Protein AF-A0A7K4G5W2-F1 (afdb_monomer_lite)

Foldseek 3Di:
DDDPLVVLLPWAWAPWDDDQFKTWIDGPNDIFIATEDEDAALPQVVVLQVDRHHYDYPVDPDPLLSSLSSQLSRQLNCCCVPVVQDCVNRSNVSSLSNSLVVSVVVVDDPVVSVVVVVVSSPVNPDD

Structure (mmCIF, N/CA/C/O backbone):
data_AF-A0A7K4G5W2-F1
#
_entry.id   AF-A0A7K4G5W2-F1
#
loop_
_atom_site.group_PDB
_atom_site.id
_atom_site.type_symbol
_atom_site.label_atom_id
_atom_site.label_alt_id
_atom_site.label_comp_id
_atom_site.label_asym_id
_atom_site.label_entity_id
_atom_site.label_seq_id
_atom_site.pdbx_PDB_ins_code
_atom_site.Cartn_x
_atom_site.Cartn_y
_atom_site.Cartn_z
_atom_site.occupancy
_atom_site.B_iso_or_equiv
_atom_site.auth_seq_id
_atom_site.auth_comp_id
_atom_site.auth_asym_id
_atom_site.auth_atom_id
_atom_site.pdbx_PDB_model_num
ATOM 1 N N . MET A 1 1 ? -13.048 20.187 13.989 1.00 48.81 1 MET A N 1
ATOM 2 C CA . MET A 1 1 ? -13.402 18.775 13.724 1.00 48.81 1 MET A CA 1
ATOM 3 C C . MET A 1 1 ? -12.616 18.344 12.490 1.00 48.81 1 MET A C 1
ATOM 5 O O . MET A 1 1 ? -12.796 18.971 11.455 1.00 48.81 1 MET A O 1
ATOM 9 N N . MET A 1 2 ? -11.664 17.410 12.599 1.00 63.00 2 MET A N 1
ATOM 10 C CA . MET A 1 2 ? -10.915 16.927 11.424 1.00 63.00 2 MET A CA 1
ATOM 11 C C . MET A 1 2 ? -11.806 15.999 10.590 1.00 63.00 2 MET A C 1
ATOM 13 O O . MET A 1 2 ? -12.492 15.149 11.152 1.00 63.00 2 MET A O 1
ATOM 17 N N . GLY A 1 3 ? -11.805 16.165 9.264 1.00 88.06 3 GLY A N 1
ATOM 18 C CA . GLY A 1 3 ? -12.509 15.258 8.354 1.00 88.06 3 GLY A CA 1
ATOM 19 C C . GLY A 1 3 ? -11.877 13.861 8.339 1.00 88.06 3 GLY A C 1
ATOM 20 O O . GLY A 1 3 ? -10.678 13.721 8.587 1.00 88.06 3 GLY A O 1
ATOM 21 N N . ILE A 1 4 ? -12.667 12.830 8.016 1.00 92.38 4 ILE A N 1
ATOM 22 C CA . ILE A 1 4 ? -12.239 11.418 8.060 1.00 92.38 4 ILE A CA 1
ATOM 23 C C . ILE A 1 4 ? -10.949 11.152 7.266 1.00 92.38 4 ILE A C 1
ATOM 25 O O . ILE A 1 4 ? -10.079 10.425 7.731 1.00 92.38 4 ILE A O 1
ATOM 29 N N . VAL A 1 5 ? -10.768 11.816 6.120 1.00 93.69 5 VAL A N 1
ATOM 30 C CA . VAL A 1 5 ? -9.552 11.717 5.293 1.00 93.69 5 VAL A CA 1
ATOM 31 C C . VAL A 1 5 ? -8.307 12.174 6.057 1.00 93.69 5 VAL A C 1
ATOM 33 O O . VAL A 1 5 ? -7.290 11.486 6.029 1.00 93.69 5 VAL A O 1
ATOM 36 N N . ALA A 1 6 ? -8.376 13.307 6.762 1.00 94.50 6 ALA A N 1
ATOM 37 C CA . ALA A 1 6 ? -7.247 13.819 7.540 1.00 94.50 6 ALA A CA 1
ATOM 38 C C . ALA A 1 6 ? -6.897 12.868 8.694 1.00 94.50 6 ALA A C 1
ATOM 40 O O . ALA A 1 6 ? -5.728 12.579 8.921 1.00 94.50 6 ALA A O 1
ATOM 41 N N . LEU A 1 7 ? -7.910 12.310 9.362 1.00 95.25 7 LEU A N 1
ATOM 42 C CA . LEU A 1 7 ? -7.708 11.337 10.435 1.00 95.25 7 LEU A CA 1
ATOM 43 C C . LEU A 1 7 ? -7.041 10.048 9.935 1.00 95.25 7 LEU A C 1
ATOM 45 O O . LEU A 1 7 ? -6.164 9.508 10.605 1.00 95.25 7 LEU A O 1
ATOM 49 N N . LEU A 1 8 ? -7.446 9.547 8.766 1.00 96.38 8 LEU A N 1
ATOM 50 C CA . LEU A 1 8 ? -6.885 8.323 8.195 1.00 96.38 8 LEU A CA 1
ATOM 51 C C . LEU A 1 8 ? -5.445 8.510 7.697 1.00 96.38 8 LEU A C 1
ATOM 53 O O . LEU A 1 8 ? -4.646 7.589 7.838 1.00 96.38 8 LEU A O 1
ATOM 57 N N . LYS A 1 9 ? -5.091 9.696 7.183 1.00 96.44 9 LYS A N 1
ATOM 58 C CA . LYS A 1 9 ? -3.715 10.041 6.778 1.00 96.44 9 LYS A CA 1
ATOM 59 C C . LYS A 1 9 ? -2.712 10.019 7.934 1.00 96.44 9 LYS A C 1
ATOM 61 O O . LYS A 1 9 ? -1.528 9.774 7.715 1.00 96.44 9 LYS A O 1
ATOM 66 N N . GLU A 1 10 ? -3.165 10.256 9.163 1.00 95.69 10 GLU A N 1
ATOM 67 C CA . GLU A 1 10 ? -2.306 10.195 10.352 1.00 95.69 10 GLU A CA 1
ATOM 68 C C . GLU A 1 10 ? -2.085 8.778 10.887 1.00 95.69 10 GLU A C 1
ATOM 70 O O . GLU A 1 10 ? -1.238 8.568 11.754 1.00 95.69 10 GLU A O 1
ATOM 75 N N . LYS A 1 11 ? -2.807 7.783 10.366 1.00 95.56 11 LYS A N 1
ATOM 76 C CA . LYS A 1 11 ? -2.623 6.391 10.772 1.00 95.56 11 LYS A CA 1
ATOM 77 C C . LYS A 1 11 ? -1.451 5.761 10.030 1.00 95.56 11 LYS A C 1
ATOM 79 O O . LYS A 1 11 ? -1.199 6.050 8.867 1.00 95.56 11 LYS A O 1
ATOM 84 N N . SER A 1 12 ? -0.793 4.822 10.697 1.00 95.88 12 SER A N 1
ATOM 85 C CA . SER A 1 12 ? 0.267 4.002 10.110 1.00 95.88 12 SER A CA 1
ATOM 86 C C . SER A 1 12 ? -0.191 2.558 9.977 1.00 95.88 12 SER A C 1
ATOM 88 O O . SER A 1 12 ? -0.964 2.054 10.799 1.00 95.88 12 SER A O 1
ATOM 90 N N . VAL A 1 13 ? 0.331 1.860 8.971 1.00 97.12 13 VAL A N 1
ATOM 91 C CA . VAL A 1 13 ? 0.251 0.398 8.939 1.00 97.12 13 VAL A CA 1
ATOM 92 C C . VAL A 1 13 ? 1.199 -0.203 9.973 1.00 97.12 13 VAL A C 1
ATOM 94 O O . VAL A 1 13 ? 2.266 0.334 10.268 1.00 97.12 13 VAL A O 1
ATOM 97 N N . SER A 1 14 ? 0.821 -1.347 10.530 1.00 97.06 14 SER A N 1
ATOM 98 C CA . SER A 1 14 ? 1.643 -2.095 11.482 1.00 97.06 14 SER A CA 1
ATOM 99 C C . SER A 1 14 ? 1.501 -3.598 11.265 1.00 97.06 14 SER A C 1
ATOM 101 O O . SER A 1 14 ? 0.631 -4.050 10.521 1.00 97.06 14 SER A O 1
ATOM 103 N N . LYS A 1 15 ? 2.373 -4.390 11.905 1.00 96.81 15 LYS A N 1
ATOM 104 C CA . LYS A 1 15 ? 2.380 -5.865 11.804 1.00 96.81 15 LYS A CA 1
ATOM 105 C C . LYS A 1 15 ? 2.374 -6.363 10.349 1.00 96.81 15 LYS A C 1
ATOM 107 O O . LYS A 1 15 ? 1.732 -7.369 10.045 1.00 96.81 15 LYS A O 1
ATOM 112 N N . VAL A 1 16 ? 3.075 -5.643 9.473 1.00 97.12 16 VAL A N 1
ATOM 113 C CA . VAL A 1 16 ? 3.160 -5.967 8.050 1.00 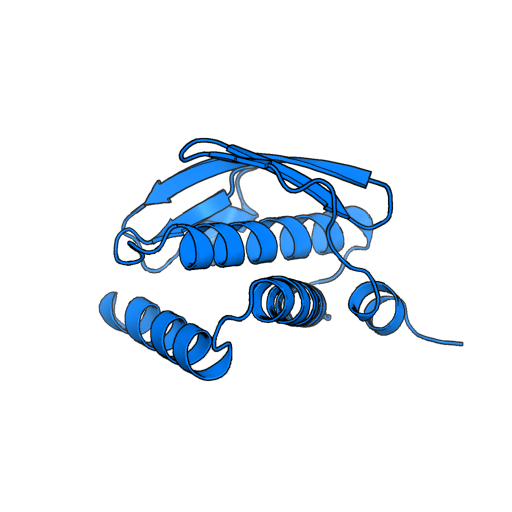97.12 16 VAL A CA 1
ATOM 114 C C . VAL A 1 16 ? 3.910 -7.287 7.882 1.00 97.12 16 VAL A C 1
ATOM 116 O O . VAL A 1 16 ? 4.993 -7.478 8.437 1.00 97.12 16 VAL A O 1
ATOM 119 N N . ARG A 1 17 ? 3.290 -8.222 7.166 1.00 97.06 17 ARG A N 1
ATOM 120 C CA . ARG A 1 17 ? 3.855 -9.505 6.758 1.00 97.06 17 ARG A CA 1
ATOM 121 C C . ARG A 1 17 ? 3.596 -9.663 5.273 1.00 97.06 17 ARG A C 1
ATOM 123 O O . ARG A 1 17 ? 2.451 -9.874 4.864 1.00 97.06 17 ARG A O 1
ATOM 130 N N . PHE A 1 18 ? 4.661 -9.560 4.498 1.00 95.25 18 PHE A N 1
ATOM 131 C CA . PHE A 1 18 ? 4.619 -9.682 3.055 1.00 95.25 18 PHE A CA 1
ATOM 132 C C . PHE A 1 18 ? 5.258 -10.991 2.593 1.00 95.25 18 PHE A C 1
ATOM 134 O O . PHE A 1 18 ? 6.234 -11.480 3.160 1.00 95.25 18 PHE A O 1
ATOM 141 N N .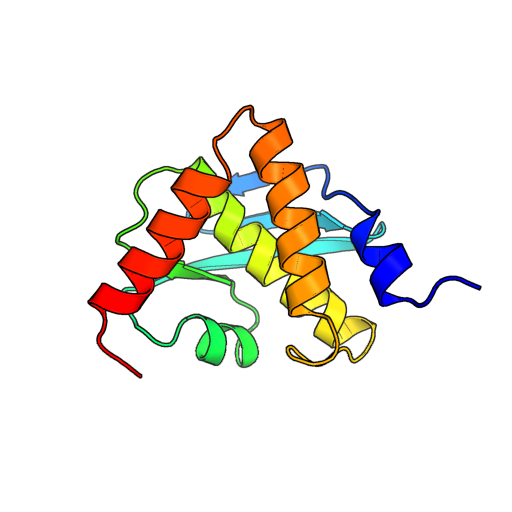 SER A 1 19 ? 4.665 -11.570 1.558 1.00 92.94 19 SER A N 1
ATOM 142 C CA . SER A 1 19 ? 5.196 -12.698 0.803 1.00 92.94 19 SER A CA 1
ATOM 143 C C . SER A 1 19 ? 4.736 -12.554 -0.650 1.00 92.94 19 SER A C 1
ATOM 145 O O . SER A 1 19 ? 3.720 -11.893 -0.882 1.00 92.94 19 SER A O 1
ATOM 147 N N . PRO A 1 20 ? 5.374 -13.236 -1.615 1.00 87.50 20 PRO A N 1
ATOM 148 C CA . PRO A 1 20 ? 5.011 -13.117 -3.029 1.00 87.50 20 PRO A CA 1
ATOM 149 C C . PRO A 1 20 ? 3.528 -13.374 -3.350 1.00 87.50 20 PRO A C 1
ATOM 151 O O . PRO A 1 20 ? 3.021 -12.859 -4.339 1.00 87.50 20 PRO A O 1
ATOM 154 N N . ASN A 1 21 ? 2.826 -14.143 -2.508 1.00 92.31 21 ASN A N 1
ATOM 155 C CA . ASN A 1 21 ? 1.433 -14.544 -2.731 1.00 92.31 21 ASN A CA 1
ATOM 156 C C . ASN A 1 21 ? 0.437 -13.914 -1.746 1.00 92.31 21 ASN A C 1
ATOM 158 O O . ASN A 1 21 ? -0.770 -14.139 -1.867 1.00 92.31 21 ASN A O 1
ATOM 162 N N . SER A 1 22 ? 0.893 -13.162 -0.740 1.00 95.44 22 SER A N 1
ATOM 163 C CA . SER A 1 22 ? -0.019 -12.568 0.242 1.00 95.44 22 SER A CA 1
ATOM 164 C C . SER A 1 22 ? 0.572 -11.394 1.002 1.00 95.44 22 SER A C 1
ATOM 166 O O . SER A 1 22 ? 1.745 -11.427 1.379 1.00 95.44 22 SER A O 1
ATOM 168 N N . LEU A 1 23 ? -0.302 -10.456 1.355 1.00 96.62 23 LEU A N 1
ATOM 169 C CA . LEU A 1 23 ? -0.046 -9.376 2.298 1.00 96.62 23 LEU A CA 1
ATOM 170 C C . LEU A 1 23 ? -0.969 -9.530 3.510 1.00 96.62 23 LEU A C 1
ATOM 172 O O . LEU A 1 23 ? -2.174 -9.751 3.365 1.00 96.62 23 LEU A O 1
ATOM 176 N N . SER A 1 24 ? -0.414 -9.383 4.710 1.00 97.50 24 SER A N 1
ATOM 177 C CA . SER A 1 24 ? -1.177 -9.173 5.941 1.00 97.50 24 SER A CA 1
ATOM 178 C C . SER A 1 24 ? -0.643 -7.941 6.653 1.00 97.50 24 SER A C 1
ATOM 180 O O . SER A 1 24 ? 0.561 -7.816 6.839 1.00 97.50 24 SER A O 1
ATOM 182 N N . LEU A 1 25 ? -1.530 -7.064 7.111 1.00 97.88 25 LEU A N 1
ATOM 183 C CA . LEU A 1 25 ? -1.160 -5.887 7.897 1.00 97.88 25 LEU A CA 1
ATOM 184 C C . LEU A 1 25 ? -2.291 -5.483 8.841 1.00 97.88 25 LEU A C 1
ATOM 186 O O . LEU A 1 25 ? -3.395 -6.022 8.769 1.00 97.88 25 LEU A O 1
ATOM 190 N N . VAL A 1 26 ? -2.012 -4.551 9.742 1.00 98.25 26 VAL A N 1
ATOM 191 C CA . VAL A 1 26 ? -3.023 -3.868 10.548 1.00 98.25 26 VAL A CA 1
ATOM 192 C C . VAL A 1 26 ? -3.056 -2.403 10.148 1.00 98.25 26 VAL A C 1
ATOM 194 O O . VAL A 1 26 ? -2.022 -1.737 10.182 1.00 98.25 26 VAL A O 1
ATOM 197 N N . PHE A 1 27 ? -4.242 -1.910 9.812 1.00 98.12 27 PHE A N 1
ATOM 198 C CA . PHE A 1 27 ? -4.511 -0.505 9.533 1.00 98.12 27 PHE A CA 1
ATOM 199 C C . PHE A 1 27 ? -5.828 -0.124 10.202 1.00 98.12 27 PHE A C 1
ATOM 201 O O . PHE A 1 27 ? -6.778 -0.900 10.168 1.00 98.12 27 PHE A O 1
ATOM 208 N N . ASP A 1 28 ? -5.862 1.033 10.863 1.00 96.88 28 ASP A N 1
ATOM 209 C CA . ASP A 1 28 ? -7.037 1.483 11.620 1.00 96.88 28 ASP A CA 1
ATOM 210 C C . ASP A 1 28 ? -7.560 0.454 12.652 1.00 96.88 28 ASP A C 1
ATOM 212 O O . ASP A 1 28 ? -8.748 0.284 12.880 1.00 96.88 28 ASP A O 1
ATOM 216 N N . GLY A 1 29 ? -6.655 -0.299 13.281 1.00 96.44 29 GLY A N 1
ATOM 217 C CA . GLY A 1 29 ? -7.035 -1.361 14.223 1.00 96.44 29 GLY A CA 1
ATOM 218 C C . GLY A 1 29 ? -7.644 -2.609 13.565 1.00 96.44 29 GLY A C 1
ATOM 219 O O . GLY A 1 29 ? -7.786 -3.634 14.229 1.00 96.44 29 GLY A O 1
ATOM 220 N N . CYS A 1 30 ? -7.917 -2.582 12.260 1.00 96.88 30 CYS A N 1
ATOM 221 C CA . CYS A 1 30 ? -8.404 -3.721 11.498 1.00 96.88 30 CYS A CA 1
ATOM 222 C C . CYS A 1 30 ? -7.251 -4.539 10.918 1.00 96.88 30 CYS A C 1
ATOM 224 O O . CYS A 1 30 ? -6.294 -4.011 10.349 1.00 96.88 30 CYS A O 1
ATOM 226 N N . LYS A 1 31 ? -7.358 -5.866 11.029 1.00 97.38 31 LYS A N 1
ATOM 227 C CA . LYS A 1 31 ? -6.444 -6.792 10.359 1.00 97.38 31 LYS A CA 1
ATOM 228 C C . LYS A 1 31 ? -6.889 -6.976 8.913 1.00 97.38 31 LYS A C 1
ATOM 230 O O . LYS A 1 31 ? -7.969 -7.502 8.663 1.00 97.38 31 LYS A O 1
ATOM 235 N N . LEU A 1 32 ? -6.024 -6.600 7.983 1.00 96.06 32 LEU A N 1
ATOM 236 C CA . LEU A 1 32 ? -6.228 -6.769 6.553 1.00 96.06 32 LEU A CA 1
ATOM 237 C C . LEU A 1 32 ? -5.409 -7.959 6.057 1.00 96.06 32 LEU A C 1
ATOM 239 O O . LEU A 1 32 ? -4.258 -8.143 6.469 1.00 96.06 32 LEU A O 1
ATOM 243 N N . ARG A 1 33 ? -6.002 -8.772 5.182 1.00 95.94 33 ARG A N 1
ATOM 244 C CA . ARG A 1 33 ? -5.325 -9.892 4.531 1.00 95.94 33 ARG A CA 1
ATOM 245 C C . ARG A 1 33 ? -5.793 -9.998 3.094 1.00 95.94 33 ARG A C 1
ATOM 247 O O . ARG A 1 33 ? -6.986 -10.133 2.858 1.00 95.94 33 ARG A O 1
ATOM 254 N N . PHE A 1 34 ? -4.840 -10.025 2.176 1.00 94.62 34 PHE A N 1
ATOM 255 C CA . PHE A 1 34 ? -5.121 -10.146 0.757 1.00 94.62 34 PHE A CA 1
ATOM 256 C C . PHE A 1 34 ? -4.180 -11.139 0.093 1.00 94.62 34 PHE A C 1
ATOM 258 O O . PHE A 1 34 ? -3.030 -11.318 0.511 1.00 94.62 34 PHE A O 1
ATOM 265 N N . LYS A 1 35 ? -4.675 -11.768 -0.971 1.00 93.69 35 LYS A N 1
ATOM 266 C CA . LYS A 1 35 ? -3.837 -12.484 -1.927 1.00 93.69 35 LYS A CA 1
ATOM 267 C C . LYS A 1 35 ? -3.134 -11.464 -2.821 1.00 93.69 35 LYS A C 1
ATOM 269 O O . LYS A 1 35 ? -3.764 -10.511 -3.267 1.00 93.69 35 LYS A O 1
ATOM 274 N N . VAL A 1 36 ? -1.848 -11.678 -3.069 1.00 92.69 36 VA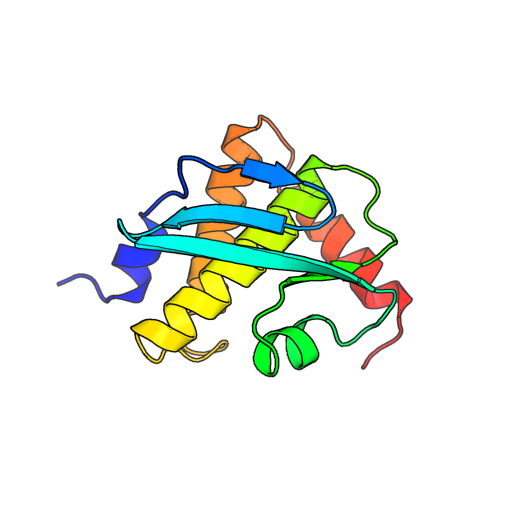L A N 1
ATOM 275 C CA . VAL A 1 36 ? -1.034 -10.852 -3.967 1.00 92.69 36 VAL A CA 1
ATOM 276 C C . VAL A 1 36 ? -0.873 -11.599 -5.283 1.00 92.69 36 VAL A C 1
ATOM 278 O O . VAL A 1 36 ? -0.646 -12.810 -5.292 1.00 92.69 36 VAL A O 1
ATOM 281 N N . VAL A 1 37 ? -1.034 -10.888 -6.392 1.00 89.19 37 VAL A N 1
ATOM 282 C CA . VAL A 1 37 ? -0.962 -11.442 -7.739 1.00 89.19 37 VAL A CA 1
ATOM 283 C C . VAL A 1 37 ? -0.062 -10.561 -8.593 1.00 89.19 37 VAL A C 1
ATOM 285 O O . VAL A 1 37 ? -0.381 -9.414 -8.895 1.00 89.19 37 VAL A O 1
ATOM 288 N N . LYS A 1 38 ? 1.052 -11.135 -9.036 1.00 87.94 38 LYS A N 1
ATOM 289 C CA . LYS A 1 38 ? 1.928 -10.521 -10.030 1.00 87.94 38 LYS A CA 1
ATOM 290 C C . LYS A 1 38 ? 1.243 -10.548 -11.400 1.00 87.94 38 LYS A C 1
ATOM 292 O O . LYS A 1 38 ? 0.816 -11.617 -11.843 1.00 87.94 38 LYS A O 1
ATOM 297 N N . LYS A 1 39 ? 1.129 -9.404 -12.075 1.00 80.31 39 LYS A N 1
ATOM 298 C CA . LYS A 1 39 ? 0.596 -9.313 -13.444 1.00 80.31 39 LYS A CA 1
ATOM 299 C C . LYS A 1 39 ? 1.351 -8.272 -14.253 1.00 80.31 39 LYS A C 1
ATOM 301 O O . LYS A 1 39 ? 1.651 -7.216 -13.735 1.00 80.31 39 LYS A O 1
ATOM 306 N N . ASN A 1 40 ? 1.543 -8.545 -15.535 1.00 71.88 40 ASN A N 1
ATOM 307 C CA . ASN A 1 40 ? 2.046 -7.580 -16.507 1.00 71.88 40 ASN A CA 1
ATOM 308 C C . ASN A 1 40 ? 0.845 -6.912 -17.201 1.00 71.88 40 ASN A C 1
ATOM 310 O O . ASN A 1 40 ? 0.231 -7.521 -18.081 1.00 71.88 40 ASN A O 1
ATOM 314 N N . THR A 1 41 ? 0.392 -5.743 -16.732 1.00 64.38 41 THR A N 1
ATOM 315 C CA . THR A 1 41 ? -0.794 -5.077 -17.313 1.00 64.38 41 THR A CA 1
ATOM 316 C C . THR A 1 41 ? -0.900 -3.593 -16.939 1.00 64.38 41 THR A C 1
ATOM 318 O O . THR A 1 41 ? -0.704 -3.232 -15.785 1.00 64.38 41 THR A O 1
ATOM 321 N N . CYS A 1 42 ? -1.339 -2.735 -17.877 1.00 59.41 42 CYS A N 1
ATOM 322 C CA . CYS A 1 42 ? -1.575 -1.300 -17.620 1.00 59.41 42 CYS A CA 1
ATOM 323 C C . CYS A 1 42 ? -2.736 -1.019 -16.647 1.00 59.41 42 CYS A C 1
ATOM 325 O O . CYS A 1 42 ? -2.873 0.098 -16.159 1.00 59.41 42 CYS A O 1
ATOM 327 N N . MET A 1 43 ? -3.612 -1.999 -16.381 1.00 59.84 43 MET A N 1
ATOM 328 C CA . MET A 1 43 ? -4.894 -1.780 -15.692 1.00 59.84 43 MET A CA 1
ATOM 329 C C . MET A 1 43 ? -4.953 -2.339 -14.263 1.00 59.84 43 MET A C 1
ATOM 331 O O . MET A 1 43 ? -6.039 -2.650 -13.772 1.00 59.84 43 MET A O 1
ATOM 335 N N . ILE A 1 44 ? -3.819 -2.469 -13.575 1.00 60.44 44 ILE A N 1
ATOM 336 C CA . ILE A 1 44 ? -3.740 -3.003 -12.199 1.00 60.44 44 ILE A CA 1
ATOM 337 C C . ILE A 1 44 ? -4.786 -2.352 -11.272 1.00 60.44 44 ILE A C 1
ATOM 339 O O . ILE A 1 44 ? -5.554 -3.072 -10.629 1.00 60.44 44 ILE A O 1
ATOM 343 N N . GLY A 1 45 ? -4.928 -1.021 -11.319 1.00 56.25 45 GLY A N 1
ATOM 344 C CA . GLY A 1 45 ? -5.905 -0.287 -10.503 1.00 56.25 45 GLY A CA 1
ATOM 345 C C . GLY A 1 45 ? -7.379 -0.599 -10.819 1.00 56.25 45 GLY A C 1
ATOM 346 O O . GLY A 1 45 ? -8.216 -0.614 -9.918 1.00 56.25 45 GLY A O 1
ATOM 347 N N . ASN A 1 46 ? -7.732 -0.922 -12.070 1.00 56.41 46 ASN A N 1
ATOM 348 C CA . ASN A 1 46 ? -9.112 -1.284 -12.435 1.00 56.41 46 ASN A CA 1
ATOM 349 C C . ASN A 1 46 ? -9.453 -2.732 -12.053 1.00 56.41 46 ASN A C 1
ATOM 351 O O . ASN A 1 46 ? -10.575 -3.014 -11.631 1.00 56.41 46 ASN A O 1
ATOM 355 N N . TRP A 1 47 ? -8.490 -3.653 -12.149 1.00 53.88 47 TRP A N 1
ATOM 356 C CA . TRP A 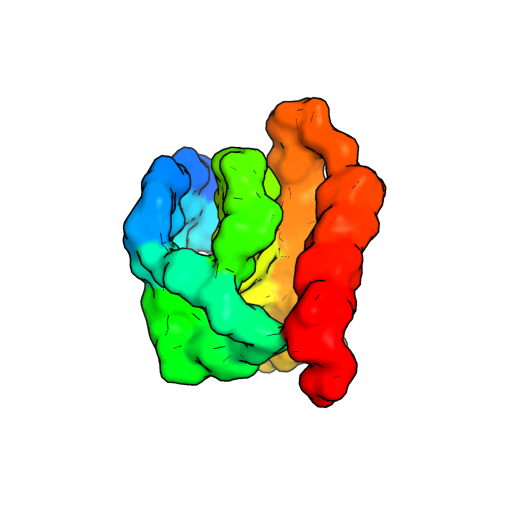1 47 ? -8.690 -5.047 -11.743 1.00 53.88 47 TRP A CA 1
ATOM 357 C C . TRP A 1 47 ? -8.734 -5.198 -10.222 1.00 53.88 47 TRP A C 1
ATOM 359 O O . TRP A 1 47 ? -9.613 -5.906 -9.718 1.00 53.88 47 TRP A O 1
ATOM 369 N N . SER A 1 48 ? -7.865 -4.474 -9.507 1.00 55.00 48 SER A N 1
ATOM 370 C CA . SER A 1 48 ? -7.874 -4.363 -8.043 1.00 55.00 48 SER A CA 1
ATOM 371 C C . SER A 1 48 ? -9.260 -3.981 -7.525 1.00 55.00 48 SER A C 1
ATOM 373 O O . SER A 1 48 ? -9.772 -4.623 -6.616 1.00 55.00 48 SER A O 1
ATOM 375 N N . ARG A 1 49 ? -9.968 -3.041 -8.161 1.00 58.75 49 ARG A N 1
ATOM 376 C CA . ARG A 1 49 ? -11.326 -2.643 -7.733 1.00 58.75 49 ARG A CA 1
ATOM 377 C C . ARG A 1 49 ? -12.366 -3.767 -7.795 1.00 58.75 49 ARG A C 1
ATOM 379 O O . ARG A 1 49 ? -13.299 -3.763 -6.999 1.00 58.75 49 ARG A O 1
ATOM 386 N N . SER A 1 50 ? -12.207 -4.724 -8.710 1.00 60.09 50 SER A N 1
ATOM 387 C CA . SER A 1 50 ? -13.208 -5.768 -8.990 1.00 60.09 50 SER A CA 1
ATOM 388 C C . SER A 1 50 ? -13.021 -7.073 -8.207 1.00 60.09 50 SER A C 1
ATOM 390 O O . SER A 1 50 ? -13.970 -7.843 -8.061 1.00 60.09 50 SER A O 1
ATOM 392 N N . LYS A 1 51 ? -11.809 -7.346 -7.710 1.00 69.94 51 LYS A N 1
ATOM 393 C CA . LYS A 1 51 ? -11.452 -8.608 -7.043 1.00 69.94 51 LYS A CA 1
ATOM 394 C C . LYS A 1 51 ? -10.832 -8.343 -5.680 1.00 69.94 51 LYS A C 1
ATOM 396 O O . LYS A 1 51 ? -10.175 -7.329 -5.481 1.00 69.94 51 LYS A O 1
ATOM 401 N N . ASP A 1 52 ? -11.010 -9.255 -4.731 1.00 77.06 52 ASP A N 1
ATOM 402 C CA . ASP A 1 52 ? -10.403 -9.158 -3.393 1.00 77.06 52 ASP A CA 1
ATOM 403 C C . ASP A 1 52 ? -8.927 -9.619 -3.394 1.00 77.06 52 ASP A C 1
ATOM 405 O O . ASP A 1 52 ? -8.489 -10.442 -2.593 1.00 77.06 52 ASP A O 1
ATOM 409 N N . GLU A 1 53 ? -8.163 -9.126 -4.370 1.00 88.19 53 GLU A N 1
ATOM 410 C CA . GLU A 1 53 ? -6.752 -9.433 -4.612 1.00 88.19 53 GLU A CA 1
ATOM 411 C C . GLU A 1 53 ? -5.977 -8.120 -4.812 1.00 88.19 53 GLU A C 1
ATOM 413 O O . GLU A 1 53 ? -6.542 -7.129 -5.280 1.00 88.19 53 GLU A O 1
ATOM 418 N N . LEU A 1 54 ? -4.689 -8.118 -4.465 1.00 89.44 54 LEU A N 1
ATOM 419 C CA . LEU A 1 54 ? -3.761 -7.018 -4.729 1.00 89.44 54 LEU A CA 1
ATOM 420 C C . LEU A 1 54 ? -2.918 -7.377 -5.939 1.00 89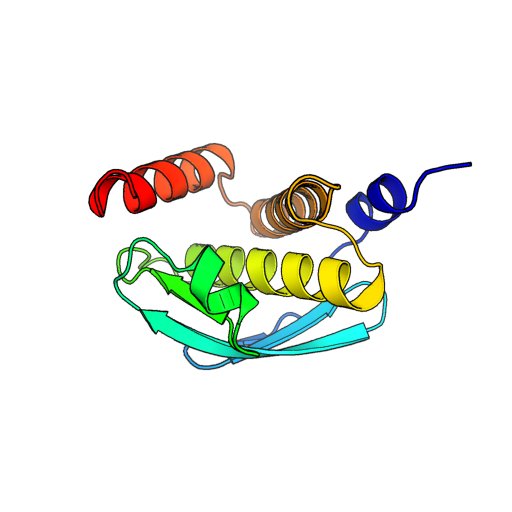.44 54 LEU A C 1
ATOM 422 O O . LEU A 1 54 ? -2.361 -8.474 -6.005 1.00 89.44 54 LEU A O 1
ATOM 426 N N . TYR A 1 55 ? -2.809 -6.449 -6.875 1.00 86.69 55 TYR A N 1
ATOM 427 C CA . TYR A 1 55 ? -2.039 -6.642 -8.091 1.00 86.69 55 TYR A CA 1
ATOM 428 C C . TYR A 1 55 ? -0.809 -5.735 -8.069 1.00 86.69 55 TYR A C 1
ATOM 430 O O . TYR A 1 55 ? -0.879 -4.615 -7.574 1.00 86.69 55 TYR A O 1
ATOM 438 N N . TYR A 1 56 ? 0.308 -6.212 -8.612 1.00 86.69 56 TYR A N 1
ATOM 439 C CA . TYR A 1 56 ? 1.496 -5.392 -8.845 1.00 86.69 56 TYR A CA 1
ATOM 440 C C . TYR A 1 56 ? 2.173 -5.796 -10.157 1.00 86.69 56 TYR A C 1
ATOM 442 O O . TYR A 1 56 ? 2.005 -6.933 -10.621 1.00 86.69 56 TYR A O 1
ATOM 450 N N . ASP A 1 57 ? 2.914 -4.853 -10.738 1.00 86.75 57 ASP A N 1
ATOM 451 C CA . ASP A 1 57 ? 3.539 -5.031 -12.046 1.00 86.75 57 ASP A CA 1
ATOM 452 C C . ASP A 1 57 ? 4.847 -5.833 -11.974 1.00 86.75 57 ASP A C 1
ATOM 454 O O . ASP A 1 57 ? 5.594 -5.749 -10.996 1.00 86.75 57 ASP A O 1
ATOM 458 N N . ASP A 1 58 ? 5.144 -6.627 -13.005 1.00 85.38 58 ASP A N 1
ATOM 459 C CA . ASP A 1 58 ? 6.329 -7.480 -13.022 1.00 85.38 58 ASP A CA 1
ATOM 460 C C . ASP A 1 58 ? 7.659 -6.749 -13.214 1.00 85.38 58 ASP A C 1
ATOM 462 O O . ASP A 1 58 ? 8.698 -7.337 -12.893 1.00 85.38 58 ASP A O 1
ATOM 466 N N . HIS A 1 59 ? 7.621 -5.484 -13.638 1.00 86.88 59 HIS A N 1
ATOM 467 C CA . HIS A 1 59 ? 8.789 -4.611 -13.736 1.00 86.88 59 HIS A CA 1
ATOM 468 C C . HIS A 1 59 ? 9.322 -4.154 -12.370 1.00 86.88 59 HIS A C 1
ATOM 470 O O . HIS A 1 59 ? 10.462 -3.693 -12.286 1.00 86.88 59 HIS A O 1
ATOM 476 N N . PHE A 1 60 ? 8.547 -4.299 -11.289 1.00 86.44 60 PHE A N 1
ATOM 477 C CA . PHE A 1 60 ? 9.052 -4.076 -9.935 1.00 86.44 60 PHE A CA 1
ATOM 478 C C . PHE A 1 60 ? 9.768 -5.329 -9.429 1.00 86.44 60 PHE A C 1
ATOM 480 O O . PHE A 1 60 ? 9.154 -6.359 -9.139 1.00 86.44 60 PHE A O 1
ATOM 487 N N . THR A 1 61 ? 11.092 -5.236 -9.318 1.00 86.62 61 THR A N 1
ATOM 488 C CA . THR A 1 61 ? 11.948 -6.329 -8.834 1.00 86.62 61 THR A CA 1
ATOM 489 C C . THR A 1 61 ? 12.410 -6.140 -7.395 1.00 86.62 61 THR A C 1
ATOM 491 O O . THR A 1 61 ? 12.838 -7.108 -6.771 1.00 86.62 61 THR A O 1
ATOM 494 N N . ASP A 1 62 ? 12.342 -4.918 -6.860 1.00 92.44 62 ASP A N 1
ATOM 495 C CA . ASP A 1 62 ? 12.689 -4.651 -5.467 1.00 92.44 62 ASP A CA 1
ATOM 496 C C . ASP A 1 62 ? 11.540 -5.093 -4.539 1.00 92.44 62 ASP A C 1
ATOM 498 O O . ASP A 1 62 ? 10.427 -4.570 -4.658 1.00 92.44 62 ASP A O 1
ATOM 502 N N . PRO A 1 63 ? 11.778 -6.024 -3.595 1.00 91.69 63 PRO A N 1
ATOM 503 C CA . PRO A 1 63 ? 10.738 -6.507 -2.691 1.00 91.69 63 PRO A CA 1
ATOM 504 C C . PRO A 1 63 ? 10.063 -5.409 -1.861 1.00 91.69 63 PRO A C 1
ATOM 506 O O . PRO A 1 63 ? 8.874 -5.524 -1.580 1.00 91.69 63 PRO A O 1
ATOM 509 N N . VAL A 1 64 ? 10.789 -4.353 -1.482 1.00 94.06 64 VAL A N 1
ATOM 510 C CA . VAL A 1 64 ? 10.252 -3.244 -0.679 1.00 94.06 64 VAL A CA 1
ATOM 511 C C . VAL A 1 64 ? 9.354 -2.348 -1.527 1.00 94.06 64 VAL A C 1
ATOM 513 O O . VAL A 1 64 ? 8.332 -1.876 -1.038 1.00 94.06 64 VAL A O 1
ATOM 516 N N . GLU A 1 65 ? 9.690 -2.144 -2.803 1.00 93.81 65 GLU A N 1
ATOM 517 C CA . GLU A 1 65 ? 8.823 -1.424 -3.746 1.00 93.81 65 GLU A CA 1
ATOM 518 C C . GLU A 1 65 ? 7.535 -2.204 -4.014 1.00 93.81 65 GLU A C 1
ATOM 520 O O . GLU A 1 65 ? 6.444 -1.641 -3.956 1.00 93.81 65 GLU A O 1
ATOM 525 N N . VAL A 1 66 ? 7.641 -3.518 -4.226 1.00 93.25 66 VAL A N 1
ATOM 526 C CA . VAL A 1 66 ? 6.469 -4.388 -4.394 1.00 93.25 66 VAL A CA 1
ATOM 527 C C . VAL A 1 66 ? 5.587 -4.373 -3.142 1.00 93.25 66 VAL A C 1
ATOM 529 O O . VAL A 1 66 ? 4.364 -4.256 -3.244 1.00 93.25 66 VAL A O 1
ATOM 532 N N . GLU A 1 67 ? 6.190 -4.476 -1.957 1.00 95.50 67 GLU A N 1
ATOM 533 C CA . GLU A 1 67 ? 5.471 -4.405 -0.685 1.00 95.50 67 GLU A CA 1
ATOM 534 C C . GLU A 1 67 ? 4.781 -3.042 -0.503 1.00 95.50 67 GLU A C 1
ATOM 536 O O . GLU A 1 67 ? 3.619 -3.014 -0.093 1.00 95.50 67 GLU A O 1
ATOM 541 N N . SER A 1 68 ? 5.437 -1.938 -0.887 1.00 95.62 68 SER A N 1
ATOM 542 C CA . SER A 1 68 ? 4.868 -0.578 -0.890 1.00 95.62 68 SER A CA 1
ATOM 543 C C . SER A 1 68 ? 3.596 -0.493 -1.731 1.00 95.62 68 SER A C 1
ATOM 545 O O . SER A 1 68 ? 2.542 -0.102 -1.229 1.00 95.62 68 SER A O 1
ATOM 547 N N . ILE A 1 69 ? 3.665 -0.970 -2.978 1.00 93.75 69 ILE A N 1
ATOM 548 C CA . ILE A 1 69 ? 2.528 -0.989 -3.910 1.00 93.75 69 ILE A CA 1
ATOM 549 C C . ILE A 1 69 ? 1.375 -1.812 -3.329 1.00 93.75 69 ILE A C 1
ATOM 551 O O . ILE A 1 69 ? 0.215 -1.405 -3.368 1.00 93.75 69 ILE A O 1
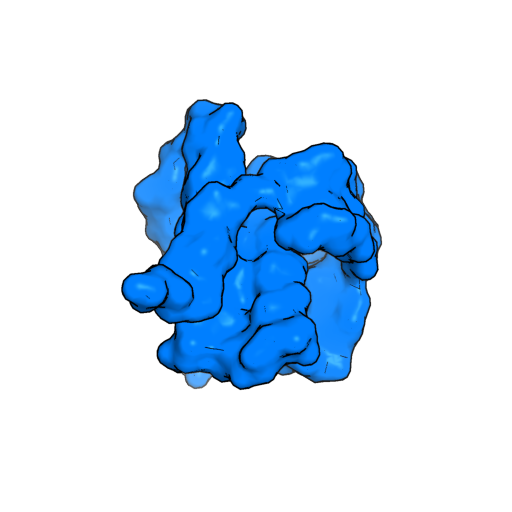ATOM 555 N N . CYS A 1 70 ? 1.678 -2.966 -2.732 1.00 94.81 70 CYS A N 1
ATOM 556 C CA . CYS A 1 70 ? 0.647 -3.799 -2.123 1.00 94.81 70 CYS A CA 1
ATOM 557 C C . CYS A 1 70 ? 0.005 -3.117 -0.898 1.00 94.81 70 CYS A C 1
ATOM 559 O O . CYS A 1 70 ? -1.198 -3.262 -0.680 1.00 94.81 70 CYS A O 1
ATOM 561 N N . ILE A 1 71 ? 0.773 -2.369 -0.099 1.00 96.62 71 ILE A N 1
ATOM 562 C CA . ILE A 1 71 ? 0.238 -1.574 1.017 1.00 96.62 71 ILE A CA 1
ATOM 563 C C . ILE A 1 71 ? -0.690 -0.474 0.501 1.00 96.62 71 ILE A C 1
ATOM 565 O O . ILE A 1 71 ? -1.778 -0.314 1.059 1.00 96.62 71 ILE A O 1
ATOM 569 N N . HIS A 1 72 ? -0.299 0.232 -0.562 1.00 95.81 72 HIS A N 1
ATOM 570 C CA . HIS A 1 72 ? -1.128 1.252 -1.204 1.00 95.81 72 HIS A CA 1
ATOM 571 C C . HIS A 1 72 ? -2.501 0.686 -1.577 1.00 95.81 72 HIS A C 1
ATOM 573 O O . HIS A 1 72 ? -3.533 1.158 -1.100 1.00 95.81 72 HIS A O 1
ATOM 579 N N . GLU A 1 73 ? -2.506 -0.385 -2.368 1.00 92.81 73 GLU A N 1
ATOM 580 C CA . GLU A 1 73 ? -3.722 -1.044 -2.847 1.00 92.81 73 GLU A CA 1
ATOM 581 C C . GLU A 1 73 ? -4.590 -1.560 -1.684 1.00 92.81 73 GLU A C 1
ATOM 583 O O . GLU A 1 73 ? -5.813 -1.404 -1.684 1.00 92.81 73 GLU A O 1
ATOM 588 N N . ALA A 1 74 ? -3.969 -2.135 -0.648 1.00 95.06 74 ALA A N 1
ATOM 589 C CA . ALA A 1 74 ? -4.675 -2.633 0.530 1.00 95.06 74 ALA A CA 1
ATOM 590 C C . ALA A 1 74 ? -5.371 -1.513 1.317 1.00 95.06 74 ALA A C 1
ATOM 592 O O . ALA A 1 74 ? -6.514 -1.684 1.754 1.00 95.06 74 ALA A O 1
ATOM 593 N N . VAL A 1 75 ? -4.688 -0.381 1.507 1.00 96.38 75 VAL A N 1
ATOM 594 C CA . VAL A 1 75 ? -5.231 0.776 2.225 1.00 96.38 75 VAL A CA 1
ATOM 595 C C . VAL A 1 75 ? -6.323 1.446 1.400 1.00 96.38 75 VAL A C 1
ATOM 597 O O . VAL A 1 75 ? -7.403 1.665 1.945 1.00 96.38 75 VAL A O 1
ATOM 600 N N . GLU A 1 76 ? -6.098 1.705 0.105 1.00 94.25 76 GLU A N 1
ATOM 601 C CA . GLU A 1 76 ? -7.097 2.314 -0.788 1.00 94.25 76 GLU A CA 1
ATOM 602 C C . GLU A 1 76 ? -8.388 1.483 -0.787 1.00 94.25 76 GLU A C 1
ATOM 604 O O . GLU A 1 76 ? -9.475 1.997 -0.509 1.00 94.25 76 GLU A O 1
ATOM 609 N N . LYS A 1 77 ? -8.262 0.163 -0.968 1.00 92.00 77 LYS A N 1
ATOM 610 C CA . LYS A 1 77 ? -9.391 -0.774 -0.940 1.00 92.00 77 LYS A CA 1
ATOM 611 C C . LYS A 1 77 ? -10.121 -0.774 0.403 1.00 92.00 77 LYS A C 1
ATOM 613 O O . LYS A 1 77 ? -11.355 -0.743 0.420 1.00 92.00 77 LYS A O 1
ATOM 618 N N . TYR A 1 78 ? -9.395 -0.814 1.524 1.00 94.38 78 TYR A N 1
ATOM 619 C CA . TYR A 1 78 ? -10.007 -0.776 2.854 1.00 94.38 78 TYR A CA 1
ATOM 620 C C . TYR A 1 78 ? -10.802 0.510 3.057 1.00 94.38 78 TYR A C 1
ATOM 622 O O . TYR A 1 78 ? -11.966 0.447 3.450 1.00 94.38 78 TYR A O 1
ATOM 630 N N . VAL A 1 79 ? -10.212 1.672 2.769 1.00 95.06 79 VAL A N 1
ATOM 631 C CA . VAL A 1 79 ? -10.883 2.940 3.068 1.00 95.06 79 VAL A CA 1
ATOM 632 C C . VAL A 1 79 ? -12.057 3.211 2.131 1.00 95.06 79 VAL A C 1
ATOM 634 O O . VAL A 1 79 ? -13.071 3.754 2.572 1.00 95.06 79 VAL A O 1
ATOM 637 N N . SER A 1 80 ? -11.977 2.761 0.876 1.00 93.06 80 SER A N 1
ATOM 638 C CA . SER A 1 80 ? -13.113 2.792 -0.043 1.00 93.06 80 SER A CA 1
ATOM 639 C C . SER A 1 80 ? -14.263 1.911 0.432 1.00 93.06 80 SER A C 1
ATOM 641 O O . SER A 1 80 ? -15.408 2.357 0.436 1.00 93.06 80 SER A O 1
ATOM 643 N N . LYS A 1 81 ? -13.979 0.682 0.877 1.00 91.62 81 LYS A N 1
ATOM 644 C CA . LYS A 1 81 ? -15.014 -0.263 1.322 1.00 91.62 81 LYS A CA 1
ATOM 645 C C . LYS A 1 81 ? -15.631 0.122 2.668 1.00 91.62 81 LYS A C 1
ATOM 647 O O . LYS A 1 81 ? -16.840 0.014 2.831 1.00 91.62 81 LYS A O 1
ATOM 652 N N . THR A 1 82 ? -14.811 0.544 3.626 1.00 94.19 82 THR A N 1
ATOM 653 C CA . THR A 1 82 ? -15.238 0.785 5.012 1.00 94.19 82 THR A CA 1
ATOM 654 C C . THR A 1 82 ? -15.870 2.163 5.196 1.00 94.19 82 THR A C 1
ATOM 656 O O . THR A 1 82 ? -16.834 2.289 5.945 1.00 94.19 82 THR A O 1
ATOM 659 N N . TYR A 1 83 ? -15.363 3.192 4.506 1.00 93.62 83 TYR A N 1
ATOM 660 C CA . TYR A 1 83 ? -15.827 4.577 4.675 1.00 93.62 83 TYR A CA 1
ATOM 661 C C . TYR A 1 83 ? -16.518 5.156 3.438 1.00 93.62 83 TYR A C 1
ATOM 663 O O . TYR A 1 83 ? -16.878 6.331 3.444 1.00 93.62 83 TYR A O 1
ATOM 671 N N . GLY A 1 84 ? -16.679 4.374 2.367 1.00 91.00 84 GLY A N 1
ATOM 672 C CA . GLY A 1 84 ? -17.317 4.839 1.133 1.00 91.00 84 GLY A CA 1
ATOM 673 C C . GLY A 1 84 ? -16.510 5.899 0.376 1.00 91.00 84 GLY A C 1
ATOM 674 O O . GLY A 1 84 ? -17.078 6.637 -0.428 1.00 91.00 84 GLY A O 1
ATOM 675 N N . LEU A 1 85 ? -15.200 6.014 0.631 1.00 92.19 85 LEU A N 1
ATOM 676 C CA . LEU A 1 85 ? -14.354 6.989 -0.057 1.00 92.19 85 LEU A CA 1
ATOM 677 C C . LEU A 1 85 ? -14.126 6.564 -1.509 1.00 92.19 85 LEU A C 1
ATOM 679 O O . LEU A 1 85 ? -13.608 5.480 -1.781 1.00 92.19 85 LEU A O 1
ATOM 683 N N . THR A 1 86 ? -14.455 7.435 -2.459 1.00 87.69 86 THR A N 1
ATOM 684 C CA . THR A 1 86 ? -14.042 7.232 -3.852 1.00 87.69 86 THR A CA 1
ATOM 685 C C . THR A 1 86 ? -12.544 7.512 -3.996 1.00 87.69 86 THR A C 1
ATOM 687 O O . THR A 1 86 ? -11.935 8.183 -3.157 1.00 87.69 86 THR A O 1
ATOM 690 N N . VAL A 1 87 ? -11.935 7.018 -5.076 1.00 82.06 87 VAL A N 1
ATOM 691 C CA . VAL A 1 87 ? -10.513 7.257 -5.389 1.00 82.06 87 VAL A CA 1
ATOM 692 C C . VAL A 1 87 ? -10.229 8.762 -5.429 1.00 82.06 87 VAL A C 1
ATOM 694 O O . VAL A 1 87 ? -9.348 9.246 -4.721 1.00 82.06 87 VAL A O 1
ATOM 697 N N . GLN A 1 88 ? -11.056 9.519 -6.158 1.00 81.31 88 GLN A N 1
ATOM 698 C CA . GLN A 1 88 ? -11.003 10.985 -6.229 1.00 81.31 88 GLN A CA 1
ATOM 699 C C . GLN A 1 88 ? -11.497 11.664 -4.941 1.00 81.31 88 GLN A C 1
ATOM 701 O O . GLN A 1 88 ? -11.093 12.780 -4.634 1.00 81.31 88 GLN A O 1
ATOM 706 N N . GLY A 1 89 ? -12.349 10.985 -4.171 1.00 77.88 89 GLY A N 1
ATOM 707 C CA . GLY A 1 89 ? -12.910 11.441 -2.897 1.00 77.88 89 GLY A CA 1
ATOM 708 C C . GLY A 1 89 ? -11.989 11.248 -1.692 1.00 77.88 89 GLY A C 1
ATOM 709 O O . GLY A 1 89 ? -12.420 11.454 -0.560 1.00 77.88 89 GLY A O 1
ATOM 710 N N . GLY A 1 90 ? -10.729 10.864 -1.913 1.00 89.62 90 GLY A N 1
ATOM 711 C CA . GLY A 1 90 ? -9.688 10.852 -0.888 1.00 89.62 90 GLY A CA 1
ATOM 712 C C . GLY A 1 90 ? -9.132 9.477 -0.534 1.00 89.62 90 GLY A C 1
ATOM 713 O O . GLY A 1 90 ? -8.155 9.435 0.209 1.00 89.62 90 GLY A O 1
ATOM 714 N N . ALA A 1 91 ? -9.672 8.376 -1.073 1.00 92.88 91 ALA A N 1
ATOM 715 C CA . ALA A 1 91 ? -9.117 7.041 -0.823 1.00 92.88 91 ALA A CA 1
ATOM 716 C C . ALA A 1 91 ? -7.656 6.941 -1.291 1.00 92.88 91 ALA A C 1
ATOM 718 O O . ALA A 1 91 ? -6.789 6.543 -0.512 1.00 92.88 91 ALA A O 1
ATOM 719 N N . HIS A 1 92 ? -7.375 7.427 -2.505 1.00 92.69 92 HIS A N 1
ATOM 720 C CA . HIS A 1 92 ? -6.023 7.475 -3.061 1.00 92.69 92 HIS A CA 1
ATOM 721 C C . HIS A 1 92 ? -5.083 8.337 -2.219 1.00 92.69 92 HIS A C 1
ATOM 723 O O . HIS A 1 92 ? -3.969 7.945 -1.892 1.00 92.69 92 HIS A O 1
ATOM 729 N N . ALA A 1 93 ? -5.563 9.509 -1.797 1.00 95.00 93 ALA A N 1
ATOM 730 C CA . ALA A 1 93 ? -4.770 10.434 -0.997 1.00 95.00 93 ALA A CA 1
ATOM 731 C C . ALA A 1 93 ? -4.424 9.864 0.389 1.00 95.00 93 ALA A C 1
ATOM 733 O O . ALA A 1 93 ? -3.369 10.189 0.930 1.00 95.00 93 ALA A O 1
ATOM 734 N N . VAL A 1 94 ? -5.304 9.052 0.984 1.00 96.94 94 VAL A N 1
ATOM 735 C CA . VAL A 1 94 ? -4.998 8.319 2.221 1.00 96.94 94 VAL A CA 1
ATOM 736 C C . VAL A 1 94 ? -3.957 7.241 1.943 1.00 96.94 94 VAL A C 1
ATOM 738 O O . VAL A 1 94 ? -2.943 7.202 2.632 1.00 96.94 94 VAL A O 1
ATOM 741 N N . ALA A 1 95 ? -4.185 6.399 0.933 1.00 96.31 95 ALA A N 1
ATOM 742 C CA . ALA A 1 95 ? -3.286 5.304 0.586 1.00 96.31 95 ALA A CA 1
ATOM 743 C C . ALA A 1 95 ? -1.864 5.792 0.295 1.00 96.31 95 ALA A C 1
ATOM 745 O O . ALA A 1 95 ? -0.922 5.288 0.895 1.00 96.31 95 ALA A O 1
ATOM 746 N N . GLN A 1 96 ? -1.724 6.832 -0.527 1.00 96.00 96 GLN A N 1
ATOM 747 C CA . GLN A 1 96 ? -0.437 7.422 -0.887 1.00 96.00 96 GLN A CA 1
ATOM 748 C C . GLN A 1 96 ? 0.317 7.985 0.325 1.00 96.00 96 GLN A C 1
ATOM 750 O O . GLN A 1 96 ? 1.526 7.811 0.438 1.00 96.00 96 GLN A O 1
ATOM 755 N N . GLU A 1 97 ? -0.376 8.654 1.249 1.00 97.56 97 GLU A N 1
ATOM 756 C CA . GLU A 1 97 ? 0.275 9.222 2.434 1.00 97.56 97 GLU A CA 1
ATOM 757 C C . GLU A 1 97 ? 0.720 8.132 3.418 1.00 97.56 97 GLU A C 1
ATOM 759 O O . GLU A 1 97 ? 1.818 8.195 3.975 1.00 97.56 97 GLU A O 1
ATOM 764 N N . VAL A 1 98 ? -0.108 7.102 3.604 1.00 97.62 98 VAL A N 1
ATOM 765 C CA . VAL A 1 98 ? 0.216 5.945 4.449 1.00 97.62 98 VAL A CA 1
ATOM 766 C C . VAL A 1 98 ? 1.369 5.136 3.848 1.00 97.62 98 VAL A C 1
ATOM 768 O O . VAL A 1 98 ? 2.280 4.730 4.572 1.00 97.62 98 VAL A O 1
ATOM 771 N N . GLU A 1 99 ? 1.350 4.934 2.531 1.00 97.88 99 GLU A N 1
ATOM 772 C CA . GLU A 1 99 ? 2.420 4.298 1.768 1.00 97.88 99 GLU A CA 1
ATOM 773 C C . GLU A 1 99 ? 3.735 5.062 1.933 1.00 97.88 99 GLU A C 1
ATOM 775 O O . GLU A 1 99 ? 4.733 4.473 2.343 1.00 97.88 99 GLU A O 1
ATOM 780 N N . ARG A 1 100 ? 3.721 6.381 1.705 1.00 97.69 100 ARG A N 1
ATOM 781 C CA . ARG A 1 100 ? 4.891 7.250 1.857 1.00 97.69 100 ARG A CA 1
ATOM 782 C C . ARG A 1 100 ? 5.508 7.123 3.246 1.00 97.69 100 ARG A C 1
ATOM 784 O O . ARG A 1 100 ? 6.696 6.824 3.358 1.00 97.69 100 ARG A O 1
ATOM 791 N N . LYS A 1 101 ? 4.700 7.283 4.302 1.00 97.19 101 LYS A N 1
ATOM 792 C CA . LYS A 1 101 ? 5.151 7.148 5.699 1.00 97.19 101 LYS A CA 1
ATOM 793 C C . LYS A 1 101 ? 5.769 5.771 5.959 1.00 97.19 101 LYS A C 1
ATOM 795 O O . LYS A 1 101 ? 6.803 5.669 6.619 1.00 97.19 101 LYS A O 1
ATOM 800 N N . TRP A 1 102 ? 5.161 4.703 5.440 1.00 97.62 102 TRP A N 1
ATOM 801 C CA . TRP A 1 102 ? 5.706 3.355 5.583 1.00 97.62 102 TRP A CA 1
ATOM 802 C C . TRP A 1 102 ? 7.026 3.180 4.823 1.00 97.62 102 TRP A C 1
ATOM 804 O O . TRP A 1 102 ? 7.987 2.669 5.398 1.00 97.62 102 TRP A O 1
ATOM 814 N N . PHE A 1 103 ? 7.107 3.634 3.575 1.00 96.88 103 PHE A N 1
ATOM 815 C CA . PHE A 1 103 ? 8.284 3.476 2.723 1.00 96.88 103 PHE A CA 1
ATOM 816 C C . PHE A 1 103 ? 9.486 4.252 3.275 1.00 96.88 103 PHE A C 1
ATOM 818 O O . PHE A 1 103 ? 10.583 3.708 3.407 1.00 96.88 103 PHE A O 1
ATOM 825 N N . GLU A 1 104 ? 9.265 5.491 3.718 1.00 95.88 104 GLU A N 1
ATOM 826 C CA . GLU A 1 104 ? 10.279 6.304 4.397 1.00 95.88 104 GLU A CA 1
ATOM 827 C C . GLU A 1 104 ? 10.732 5.667 5.721 1.00 95.88 104 GLU A C 1
ATOM 829 O O . GLU A 1 104 ? 11.921 5.697 6.039 1.00 95.88 104 GLU A O 1
ATOM 834 N N . SER A 1 105 ? 9.839 4.996 6.466 1.00 96.06 105 SER A N 1
ATOM 835 C CA . SER A 1 105 ? 10.226 4.257 7.683 1.00 96.06 105 SER A CA 1
ATOM 836 C C . SER A 1 105 ? 11.181 3.084 7.413 1.00 96.06 105 SER A C 1
ATOM 838 O O . SER A 1 105 ? 11.856 2.604 8.326 1.00 96.06 105 SER A O 1
ATOM 840 N N . LYS A 1 106 ? 11.270 2.630 6.156 1.00 95.94 106 LYS A N 1
ATOM 841 C CA . LYS A 1 106 ? 12.256 1.648 5.681 1.00 95.94 106 LYS A CA 1
ATOM 842 C C . LYS A 1 106 ? 13.561 2.290 5.199 1.00 95.94 106 LYS A C 1
ATOM 844 O O . LYS A 1 106 ? 14.393 1.582 4.640 1.00 95.94 106 LYS A O 1
ATOM 849 N N . GLN A 1 107 ? 13.749 3.594 5.425 1.00 94.62 107 GLN A N 1
ATOM 850 C CA . GLN A 1 107 ? 14.902 4.383 4.974 1.00 94.62 107 GLN A CA 1
ATOM 851 C C . GLN A 1 107 ? 15.065 4.368 3.444 1.00 94.62 107 GLN A C 1
ATOM 853 O O . GLN A 1 107 ? 16.173 4.270 2.920 1.00 94.62 107 GLN A O 1
ATOM 858 N N . ARG A 1 108 ? 13.945 4.422 2.713 1.00 95.38 108 ARG A N 1
ATOM 859 C CA . ARG A 1 108 ? 13.911 4.382 1.245 1.00 95.38 108 ARG A CA 1
ATOM 860 C C . ARG A 1 108 ? 13.588 5.753 0.644 1.00 95.38 108 ARG A C 1
ATOM 862 O O . ARG A 1 108 ? 12.878 6.551 1.251 1.00 95.38 108 ARG A O 1
ATOM 869 N N . ASP A 1 109 ? 14.076 6.000 -0.574 1.00 95.00 109 ASP A N 1
ATOM 870 C CA . ASP A 1 109 ? 13.802 7.229 -1.333 1.00 95.00 109 ASP A CA 1
ATOM 871 C C . ASP A 1 109 ? 12.414 7.188 -1.991 1.00 95.00 109 ASP A C 1
ATOM 873 O O . ASP A 1 109 ? 12.222 6.604 -3.062 1.00 95.00 109 ASP A O 1
ATOM 877 N N . TRP A 1 110 ? 11.449 7.848 -1.350 1.00 94.12 110 TRP A N 1
ATOM 878 C CA . TRP A 1 110 ? 10.089 8.000 -1.864 1.00 94.12 110 TRP A CA 1
ATOM 879 C C . TRP A 1 110 ? 10.032 8.687 -3.233 1.00 94.12 110 TRP A C 1
ATOM 881 O O . TRP A 1 110 ? 9.243 8.296 -4.093 1.00 94.12 110 TRP A O 1
ATOM 891 N N . VAL A 1 111 ? 10.859 9.710 -3.465 1.00 93.31 111 VAL A N 1
ATOM 892 C CA . VAL A 1 111 ? 10.810 10.493 -4.706 1.00 93.31 111 VAL A CA 1
ATOM 893 C C . VAL A 1 111 ? 11.287 9.644 -5.879 1.00 93.31 111 VAL A C 1
ATOM 895 O O . VAL A 1 111 ? 10.659 9.654 -6.942 1.00 93.31 111 VAL A O 1
ATOM 898 N N . GLY A 1 112 ? 12.378 8.900 -5.690 1.00 93.19 112 GLY A N 1
ATOM 899 C CA . GLY A 1 112 ? 12.879 7.929 -6.659 1.00 93.19 112 GLY A CA 1
ATOM 900 C C . GLY A 1 112 ? 11.854 6.838 -6.961 1.00 93.19 112 GLY A C 1
ATOM 901 O O . GLY A 1 112 ? 11.542 6.596 -8.129 1.00 93.19 112 GLY A O 1
ATOM 902 N N . PHE A 1 113 ? 11.260 6.252 -5.919 1.00 92.62 113 PHE A N 1
ATOM 903 C CA . PHE A 1 113 ? 10.219 5.235 -6.060 1.00 92.62 113 PHE A CA 1
ATOM 904 C C . PHE A 1 113 ? 8.992 5.752 -6.827 1.00 92.62 113 PHE A C 1
ATOM 906 O O . PHE A 1 113 ? 8.588 5.148 -7.817 1.00 92.62 113 PHE A O 1
ATOM 913 N N . ASN A 1 114 ? 8.446 6.916 -6.468 1.00 90.25 114 ASN A N 1
ATOM 914 C CA . ASN A 1 114 ? 7.264 7.475 -7.131 1.00 90.25 114 ASN A CA 1
ATOM 915 C C . ASN A 1 114 ? 7.519 7.800 -8.622 1.00 90.25 114 ASN A C 1
ATOM 917 O O . ASN A 1 114 ? 6.654 7.611 -9.486 1.00 90.25 114 ASN A O 1
ATOM 921 N N . LYS A 1 115 ? 8.742 8.238 -8.961 1.00 90.62 115 LYS A N 1
ATOM 922 C CA . LYS A 1 115 ? 9.176 8.385 -10.362 1.00 90.62 115 LYS A CA 1
ATOM 923 C C . LYS A 1 115 ? 9.242 7.035 -11.076 1.00 90.62 115 LYS A C 1
ATOM 925 O O . LYS A 1 115 ? 8.831 6.959 -12.235 1.00 90.62 115 LYS A O 1
ATOM 930 N N . ASN A 1 116 ? 9.735 5.991 -10.407 1.00 89.44 116 ASN A N 1
ATOM 931 C CA . ASN A 1 116 ? 9.772 4.638 -10.958 1.00 89.44 116 ASN A CA 1
ATOM 932 C C . ASN A 1 116 ? 8.357 4.109 -11.224 1.00 89.44 116 ASN A C 1
ATOM 934 O O . ASN A 1 116 ? 8.090 3.654 -12.331 1.00 89.44 116 ASN A O 1
ATOM 938 N N . VAL A 1 117 ? 7.424 4.281 -10.280 1.00 86.94 117 VAL A N 1
ATOM 939 C CA . VAL A 1 117 ? 6.010 3.908 -10.464 1.00 86.94 117 VAL A CA 1
ATOM 940 C C . VAL A 1 117 ? 5.421 4.569 -11.705 1.00 86.94 117 VAL A C 1
ATOM 942 O O . VAL A 1 117 ? 4.895 3.893 -12.588 1.00 86.94 117 VAL A O 1
ATOM 945 N N . THR A 1 118 ? 5.613 5.883 -11.836 1.00 85.31 118 THR A N 1
ATOM 946 C CA . THR A 1 118 ? 5.168 6.638 -13.016 1.00 85.31 118 THR A CA 1
ATOM 947 C C . THR A 1 118 ? 5.805 6.119 -14.311 1.00 85.31 118 THR A C 1
ATOM 949 O O . THR A 1 118 ? 5.151 6.070 -15.353 1.00 85.31 118 THR A O 1
ATOM 952 N N . LYS A 1 119 ? 7.092 5.749 -14.278 1.00 86.81 119 LYS A N 1
ATOM 953 C CA . LYS A 1 119 ? 7.807 5.204 -15.439 1.00 86.81 119 LYS A CA 1
ATOM 954 C C . LYS A 1 119 ? 7.257 3.836 -15.836 1.00 86.81 119 LYS A C 1
ATOM 956 O O . LYS A 1 119 ? 6.985 3.645 -17.016 1.00 86.81 119 LYS A O 1
ATOM 961 N N . VAL A 1 120 ? 7.085 2.921 -14.880 1.00 83.25 120 VAL A N 1
ATOM 962 C CA . VAL A 1 120 ? 6.541 1.577 -15.123 1.00 83.25 120 VAL A CA 1
ATOM 963 C C . VAL A 1 120 ? 5.142 1.678 -15.719 1.00 83.25 120 VAL A C 1
ATOM 965 O O . VAL A 1 120 ? 4.878 1.068 -16.746 1.00 83.25 120 VAL A O 1
ATOM 968 N N . TRP A 1 121 ? 4.282 2.548 -15.185 1.00 75.56 121 TRP A N 1
ATOM 969 C CA . TRP A 1 121 ? 2.952 2.771 -15.760 1.00 75.56 121 TRP A CA 1
ATOM 970 C C . TRP A 1 121 ? 2.999 3.249 -17.216 1.00 75.56 121 TRP A C 1
ATOM 972 O O . TRP A 1 121 ? 2.209 2.791 -18.037 1.00 75.56 121 TRP A O 1
ATOM 982 N N . LYS A 1 122 ? 3.960 4.112 -17.573 1.00 79.06 122 LYS A N 1
ATOM 983 C CA . LYS A 1 122 ? 4.149 4.570 -18.960 1.00 79.06 122 LYS A CA 1
ATOM 984 C C . LYS A 1 122 ? 4.642 3.475 -19.911 1.00 79.06 122 LYS A C 1
ATOM 986 O O . LYS A 1 122 ? 4.412 3.606 -21.112 1.00 79.06 122 LYS A O 1
ATOM 991 N N . LEU A 1 123 ? 5.302 2.418 -19.422 1.00 76.19 123 LEU A N 1
ATOM 992 C CA . LEU A 1 123 ? 5.772 1.312 -20.272 1.00 76.19 123 LEU A CA 1
ATOM 993 C C . LEU A 1 123 ? 4.618 0.565 -20.940 1.00 76.19 123 LEU A C 1
ATOM 995 O O . LEU A 1 123 ? 4.790 0.042 -22.037 1.00 76.19 123 LEU A O 1
ATOM 999 N N . HIS A 1 124 ? 3.438 0.552 -20.322 1.00 66.25 124 HIS A N 1
ATOM 1000 C CA . HIS A 1 124 ? 2.287 -0.155 -20.873 1.00 66.25 124 HIS A CA 1
ATOM 1001 C C . HIS A 1 124 ? 1.453 0.681 -21.859 1.00 66.25 124 HIS A C 1
ATOM 1003 O O . HIS A 1 124 ? 0.395 0.223 -22.286 1.00 66.25 124 HIS A O 1
ATOM 1009 N N . GLY A 1 125 ? 1.945 1.862 -22.265 1.00 47.69 125 GLY A N 1
ATOM 1010 C CA . GLY A 1 125 ? 1.238 2.788 -23.148 1.00 47.69 125 GLY A CA 1
ATOM 1011 C C . GLY A 1 125 ? 0.050 3.446 -22.448 1.00 47.69 125 GLY A C 1
ATOM 1012 O O . GLY A 1 125 ? -0.499 2.908 -21.492 1.00 47.69 125 GLY A O 1
ATOM 1013 N N . SER A 1 126 ? -0.326 4.644 -22.890 1.00 45.06 126 SER A N 1
ATOM 1014 C CA . SER A 1 126 ? -1.497 5.360 -22.382 1.00 45.06 126 SER A CA 1
ATOM 1015 C C . SER A 1 126 ? -2.764 4.521 -22.592 1.00 45.06 126 SER A C 1
ATOM 1017 O O . SER A 1 126 ? -3.356 4.542 -23.670 1.00 45.06 126 SER A O 1
ATOM 1019 N N . CYS A 1 127 ? -3.133 3.756 -21.571 1.00 42.44 127 CYS A N 1
ATOM 1020 C CA . CYS A 1 127 ? -4.513 3.433 -21.258 1.00 42.44 127 CYS A CA 1
ATOM 1021 C C . CYS A 1 127 ? -5.129 4.711 -20.641 1.00 42.44 127 CYS A C 1
ATOM 1023 O O . CYS A 1 127 ? -6.258 5.053 -21.031 1.00 42.44 127 CYS A O 1
#

Secondary structure (DSSP, 8-state):
---HHHHHHT---EEEEEETTEEEEEETTEEEEEEEEE---TTHHHHHHHSSEEEE-TT---HHHHHHHHHHHHHHHHHHHHH---IIIIIHHHHHHHHHHHHHHTT--HHHHHHHHHHHHHHT---

Sequence (127 aa):
MMGIVALLKEKSVSKVRFSPNSLSLVFDGCKLRFKVVKKNTCMIGNWSRSKDELYYDDHFTDPVEVESICIHEAVEKYVSKTYGLTVQGGAHAVAQEVERKWFESKQRDWVGFNKNVTKVWKLHGSC

pLDDT: mean 87.49, std 13.36, range [42.44, 98.25]

Radius of gyration: 13.83 Å; chains: 1; bounding box: 32×33×37 Å